Protein AF-A0A8T3NF15-F1 (afdb_monomer_lite)

Structure (mmCIF, N/CA/C/O backbone):
data_AF-A0A8T3NF15-F1
#
_entry.id   AF-A0A8T3NF15-F1
#
loop_
_atom_site.group_PDB
_atom_site.id
_atom_site.type_symbol
_atom_site.label_atom_id
_atom_site.label_alt_id
_atom_site.label_comp_id
_atom_site.label_asym_id
_atom_site.label_entity_id
_atom_site.label_seq_id
_atom_site.pdbx_PDB_ins_code
_atom_site.Cartn_x
_atom_site.Cartn_y
_atom_site.Cartn_z
_atom_site.occupancy
_atom_site.B_iso_or_equiv
_atom_site.auth_seq_id
_atom_site.auth_comp_id
_atom_site.auth_asym_id
_atom_site.auth_atom_id
_atom_site.pdbx_PDB_model_num
ATOM 1 N N . MET A 1 1 ? 10.351 12.903 -30.801 1.00 42.50 1 MET A N 1
ATOM 2 C CA . MET A 1 1 ? 9.400 12.110 -29.990 1.00 42.50 1 MET A CA 1
ATOM 3 C C . MET A 1 1 ? 10.128 11.439 -28.818 1.00 42.50 1 MET A C 1
ATOM 5 O O . MET A 1 1 ? 10.307 10.235 -28.830 1.00 42.50 1 MET A O 1
ATOM 9 N N . ALA A 1 2 ? 10.597 12.206 -27.824 1.00 45.66 2 ALA A N 1
ATOM 10 C CA . ALA A 1 2 ? 11.408 11.679 -26.705 1.00 45.66 2 ALA A CA 1
ATOM 11 C C . ALA A 1 2 ? 10.818 11.988 -25.311 1.00 45.66 2 ALA A C 1
ATOM 13 O O . ALA A 1 2 ? 11.462 11.749 -24.294 1.00 45.66 2 ALA A O 1
ATOM 14 N N . GLN A 1 3 ? 9.600 12.537 -25.260 1.00 44.91 3 GLN A N 1
ATOM 15 C CA . GLN A 1 3 ? 9.044 13.148 -24.048 1.00 44.91 3 GLN A CA 1
ATOM 16 C C . GLN A 1 3 ? 7.978 12.290 -23.346 1.00 44.91 3 GLN A C 1
ATOM 18 O O . GLN A 1 3 ? 7.719 12.510 -22.172 1.00 44.91 3 GLN A O 1
ATOM 23 N N . VAL A 1 4 ? 7.432 11.267 -24.016 1.00 46.75 4 VAL A N 1
ATOM 24 C CA . VAL A 1 4 ? 6.391 10.379 -23.453 1.00 46.75 4 VAL A CA 1
ATOM 25 C C . VAL A 1 4 ? 6.987 9.246 -22.602 1.00 46.75 4 VAL A C 1
ATOM 27 O O . VAL A 1 4 ? 6.379 8.809 -21.640 1.00 46.75 4 VAL A O 1
ATOM 30 N N . VAL A 1 5 ? 8.216 8.797 -22.883 1.00 49.16 5 VAL A N 1
ATOM 31 C CA . VAL A 1 5 ? 8.829 7.672 -22.143 1.00 49.16 5 VAL A CA 1
ATOM 32 C C . VAL A 1 5 ? 9.295 8.087 -20.739 1.00 49.16 5 VAL A C 1
ATOM 34 O O . VAL A 1 5 ? 9.206 7.294 -19.804 1.00 49.16 5 VAL A O 1
ATOM 37 N N . ARG A 1 6 ? 9.745 9.340 -20.560 1.00 49.69 6 ARG A N 1
ATOM 38 C CA . ARG A 1 6 ? 10.246 9.837 -19.264 1.00 49.69 6 ARG A CA 1
ATOM 39 C C . ARG A 1 6 ? 9.152 10.023 -18.212 1.00 49.69 6 ARG A C 1
ATOM 41 O O . ARG A 1 6 ? 9.462 9.873 -17.035 1.00 49.69 6 ARG A O 1
ATOM 48 N N . SER A 1 7 ? 7.913 10.329 -18.609 1.00 56.34 7 SER A N 1
ATOM 49 C CA . SER A 1 7 ? 6.811 10.470 -17.648 1.00 56.34 7 SER A CA 1
ATOM 50 C C . SER A 1 7 ? 6.453 9.129 -17.008 1.00 56.34 7 SER A C 1
ATOM 52 O O . SER A 1 7 ? 6.223 9.086 -15.809 1.00 56.34 7 SER A O 1
ATOM 54 N N . THR A 1 8 ? 6.527 8.029 -17.765 1.00 78.12 8 THR A N 1
ATOM 55 C CA . THR A 1 8 ? 6.182 6.684 -17.276 1.00 78.12 8 THR A CA 1
ATOM 56 C C . THR A 1 8 ? 7.125 6.184 -16.185 1.00 78.12 8 THR A C 1
ATOM 58 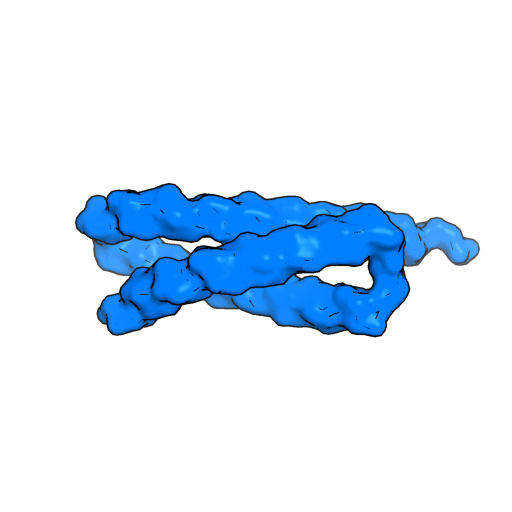O O . THR A 1 8 ? 6.667 5.665 -15.179 1.00 78.12 8 THR A O 1
ATOM 61 N N . ALA A 1 9 ? 8.444 6.341 -16.340 1.00 85.00 9 ALA A N 1
ATOM 62 C CA . ALA A 1 9 ? 9.393 5.793 -15.364 1.00 85.00 9 ALA A CA 1
ATOM 63 C C . ALA A 1 9 ? 9.319 6.512 -14.006 1.00 85.00 9 ALA A C 1
ATOM 65 O O . ALA A 1 9 ? 9.269 5.854 -12.972 1.00 85.00 9 ALA A O 1
ATOM 66 N N . ALA A 1 10 ? 9.252 7.847 -14.018 1.00 88.25 10 ALA A N 1
ATOM 67 C CA . ALA A 1 10 ? 9.115 8.636 -12.795 1.00 88.25 10 ALA A CA 1
ATOM 68 C C . ALA A 1 10 ? 7.756 8.408 -12.114 1.00 88.25 10 ALA A C 1
ATOM 70 O O . ALA A 1 10 ? 7.690 8.343 -10.891 1.00 88.25 10 ALA A O 1
ATOM 71 N N . GLU A 1 11 ? 6.683 8.247 -12.894 1.00 89.44 11 GLU A N 1
ATOM 72 C CA . GLU A 1 11 ? 5.359 7.907 -12.366 1.00 89.44 11 GLU A CA 1
ATOM 73 C C . GLU A 1 11 ? 5.346 6.522 -11.708 1.00 89.44 11 GLU A C 1
ATOM 75 O O . GLU A 1 11 ? 4.771 6.364 -10.636 1.00 89.44 11 GLU A O 1
ATOM 80 N N . ILE A 1 12 ? 6.024 5.535 -12.301 1.00 91.88 12 ILE A N 1
ATOM 81 C CA . ILE A 1 12 ? 6.178 4.197 -11.714 1.00 91.88 12 ILE A CA 1
ATOM 82 C C . ILE A 1 12 ? 6.960 4.265 -10.406 1.00 91.88 12 ILE A C 1
ATOM 84 O O . ILE A 1 12 ? 6.558 3.651 -9.421 1.00 91.88 12 ILE A O 1
ATOM 88 N N . ASP A 1 13 ? 8.065 5.007 -10.380 1.00 94.12 13 ASP A N 1
ATOM 89 C CA . ASP A 1 13 ? 8.876 5.142 -9.171 1.00 94.12 13 ASP A CA 1
ATOM 90 C C . ASP A 1 13 ? 8.110 5.856 -8.055 1.00 94.12 13 ASP A C 1
ATOM 92 O O . ASP A 1 13 ? 8.226 5.455 -6.898 1.00 94.12 13 ASP A O 1
ATOM 96 N N . PHE A 1 14 ? 7.310 6.869 -8.403 1.00 93.62 14 PHE A N 1
ATOM 97 C CA . PHE A 1 14 ? 6.410 7.547 -7.475 1.00 93.62 14 PHE A CA 1
ATOM 98 C C . PHE A 1 14 ? 5.347 6.588 -6.934 1.00 93.62 14 PHE A C 1
ATOM 100 O O . PHE A 1 14 ? 5.232 6.443 -5.723 1.00 93.62 14 PHE A O 1
ATOM 107 N N . LEU A 1 15 ? 4.637 5.875 -7.815 1.00 94.50 15 LEU A N 1
ATOM 108 C CA . LEU A 1 15 ? 3.597 4.920 -7.429 1.00 94.50 15 LEU A CA 1
ATOM 109 C C . LEU A 1 15 ? 4.147 3.807 -6.527 1.00 94.50 15 LEU A C 1
ATOM 111 O O . LEU A 1 15 ? 3.516 3.460 -5.534 1.00 94.50 15 LEU A O 1
ATOM 115 N N . LEU A 1 16 ? 5.329 3.271 -6.849 1.00 95.94 16 LEU A N 1
ATOM 116 C CA . LEU A 1 16 ? 6.008 2.290 -6.006 1.00 95.94 16 LEU A CA 1
ATOM 117 C C . LEU A 1 16 ? 6.331 2.868 -4.629 1.00 95.94 16 LEU A C 1
ATOM 119 O O . LEU A 1 16 ? 6.055 2.203 -3.641 1.00 95.94 16 LEU A O 1
ATOM 123 N N . SER A 1 17 ? 6.904 4.072 -4.552 1.00 96.75 17 SER A N 1
ATOM 124 C CA . SER A 1 17 ? 7.224 4.703 -3.266 1.00 96.75 17 SER A CA 1
ATOM 125 C C . SER A 1 17 ? 5.974 4.949 -2.419 1.00 96.75 17 SER A C 1
ATOM 127 O O . SER A 1 17 ? 5.958 4.544 -1.267 1.00 96.75 17 SER A O 1
ATOM 129 N N . THR A 1 18 ? 4.908 5.505 -3.004 1.00 95.62 18 THR A N 1
ATOM 130 C CA . THR A 1 18 ? 3.631 5.718 -2.304 1.00 95.62 18 THR A CA 1
ATOM 131 C C . THR A 1 18 ? 3.069 4.414 -1.744 1.00 95.62 18 THR A C 1
ATOM 133 O O . THR A 1 18 ? 2.745 4.347 -0.565 1.00 95.62 18 THR A O 1
ATOM 136 N N . LEU A 1 19 ? 3.026 3.352 -2.556 1.00 97.06 19 LEU A N 1
ATOM 137 C CA . LEU A 1 19 ? 2.555 2.045 -2.095 1.00 97.06 19 LEU A CA 1
ATOM 138 C C . LEU A 1 19 ? 3.463 1.445 -1.012 1.00 97.06 19 LEU A C 1
ATOM 140 O O . LEU A 1 19 ? 2.978 0.722 -0.150 1.00 97.06 19 LEU A O 1
ATOM 144 N N . PHE A 1 20 ? 4.770 1.703 -1.041 1.00 97.31 20 PHE A N 1
ATOM 145 C CA . PHE A 1 20 ? 5.667 1.250 0.022 1.00 97.31 20 PHE A CA 1
ATOM 146 C C . PHE A 1 20 ? 5.340 1.905 1.358 1.00 97.31 20 PHE A C 1
ATOM 148 O O . PHE A 1 20 ? 5.185 1.181 2.339 1.00 97.31 20 PHE A O 1
ATOM 155 N N . ASP A 1 21 ? 5.214 3.230 1.371 1.00 95.62 21 ASP A N 1
ATOM 156 C CA . ASP A 1 21 ? 4.921 3.995 2.582 1.00 95.62 21 ASP A CA 1
ATOM 157 C C . ASP A 1 21 ? 3.567 3.548 3.168 1.00 95.62 21 ASP A C 1
ATOM 159 O O . ASP A 1 21 ? 3.498 3.084 4.305 1.00 95.62 21 ASP A O 1
ATOM 163 N N . GLU A 1 22 ? 2.517 3.516 2.338 1.00 95.44 22 GLU A N 1
ATOM 164 C CA . GLU A 1 22 ? 1.167 3.091 2.741 1.00 95.44 22 GLU A CA 1
ATOM 165 C C . GLU A 1 22 ? 1.138 1.670 3.329 1.00 95.44 22 GLU A C 1
ATOM 167 O O . GLU A 1 22 ? 0.496 1.419 4.350 1.00 95.44 22 GLU A O 1
ATOM 172 N N . TRP A 1 23 ? 1.828 0.710 2.700 1.00 96.56 23 TRP A N 1
ATOM 173 C CA . TRP A 1 23 ? 1.833 -0.677 3.171 1.00 96.56 23 TRP A CA 1
ATOM 174 C C . TRP A 1 23 ? 2.763 -0.915 4.360 1.00 96.56 23 TRP A C 1
ATOM 176 O O . TRP A 1 23 ? 2.551 -1.887 5.089 1.00 96.56 23 TRP A O 1
ATOM 186 N N . GLN A 1 24 ? 3.785 -0.085 4.563 1.00 95.12 24 GLN A N 1
ATOM 187 C CA . GLN A 1 24 ? 4.679 -0.175 5.715 1.00 95.12 24 GLN A CA 1
ATOM 188 C C . GLN A 1 24 ? 3.979 0.314 6.990 1.00 95.12 24 GLN A C 1
ATOM 190 O O . GLN A 1 24 ? 4.128 -0.308 8.047 1.00 95.12 24 GLN A O 1
ATOM 195 N N . ASP A 1 25 ? 3.138 1.336 6.857 1.00 93.75 25 ASP A N 1
ATOM 196 C CA . ASP A 1 25 ? 2.428 1.965 7.970 1.00 93.75 25 ASP A CA 1
ATOM 197 C C . ASP A 1 25 ? 1.272 1.112 8.515 1.00 93.75 25 ASP A C 1
ATOM 199 O O . ASP A 1 25 ? 0.841 1.312 9.648 1.00 93.75 25 ASP A O 1
ATOM 203 N N . VAL A 1 26 ? 0.810 0.086 7.782 1.00 94.12 26 VAL A N 1
ATOM 204 C CA . VAL A 1 26 ? -0.285 -0.813 8.216 1.00 94.12 26 VAL A CA 1
ATOM 205 C C . VAL A 1 26 ? -0.043 -1.401 9.605 1.00 94.12 26 VAL A C 1
ATOM 207 O O . VAL A 1 26 ? -0.967 -1.495 10.413 1.00 94.12 26 VAL A O 1
ATOM 210 N N . THR A 1 27 ? 1.193 -1.816 9.901 1.00 91.62 27 THR A N 1
ATOM 211 C CA . THR A 1 27 ? 1.503 -2.390 11.217 1.00 91.62 27 THR A CA 1
ATOM 212 C C . THR A 1 27 ? 1.405 -1.331 12.308 1.00 91.62 27 THR A C 1
ATOM 214 O O . THR A 1 27 ? 0.845 -1.607 13.365 1.00 91.62 27 THR A O 1
ATOM 217 N N . GLU A 1 28 ? 1.923 -0.125 12.083 1.00 92.00 28 GLU A N 1
ATOM 218 C CA . GLU A 1 28 ? 1.817 0.968 13.052 1.00 92.00 28 GLU A CA 1
ATOM 219 C C . GLU A 1 28 ? 0.355 1.369 13.269 1.00 92.00 28 GLU A C 1
ATOM 221 O O . GLU A 1 28 ? -0.108 1.431 14.410 1.00 92.00 28 GLU A O 1
ATOM 226 N N . LEU A 1 29 ? -0.401 1.517 12.183 1.00 93.50 29 LEU A N 1
ATOM 227 C CA . LEU A 1 29 ? -1.824 1.806 12.231 1.00 93.50 29 LEU A CA 1
ATOM 228 C C . LEU A 1 29 ? -2.597 0.748 13.021 1.00 93.50 29 LEU A C 1
ATOM 230 O O . LEU A 1 29 ? -3.464 1.095 13.815 1.00 93.50 29 LEU A O 1
ATOM 234 N N . ALA A 1 30 ? -2.266 -0.537 12.878 1.00 94.31 30 ALA A N 1
ATOM 235 C CA . ALA A 1 30 ? -2.907 -1.595 13.655 1.00 94.31 30 ALA A CA 1
ATOM 236 C C . ALA A 1 30 ? -2.715 -1.424 15.174 1.00 94.31 30 ALA A C 1
ATOM 238 O O . ALA A 1 30 ? -3.613 -1.769 15.944 1.00 94.31 30 ALA A O 1
ATOM 239 N N . HIS A 1 31 ? -1.585 -0.859 15.618 1.00 95.19 31 HIS A N 1
ATOM 240 C CA . HIS A 1 31 ? -1.369 -0.535 17.032 1.00 95.19 31 HIS A CA 1
ATOM 241 C C . HIS A 1 31 ? -2.211 0.665 17.483 1.00 95.19 31 HIS A C 1
ATOM 243 O O . HIS A 1 31 ? -2.655 0.701 18.630 1.00 95.19 31 HIS A O 1
ATOM 249 N N . GLN A 1 32 ? -2.442 1.629 16.590 1.00 95.31 32 GLN A N 1
ATOM 250 C CA . GLN A 1 32 ? -3.249 2.826 16.847 1.00 95.31 32 GLN A CA 1
ATOM 251 C C . GLN A 1 32 ? -4.757 2.571 16.666 1.00 95.31 32 GLN A C 1
ATOM 253 O O . GLN A 1 32 ? -5.584 3.283 17.225 1.00 95.31 32 GLN A O 1
ATOM 258 N N . TRP A 1 33 ? -5.149 1.517 15.953 1.00 95.19 33 TRP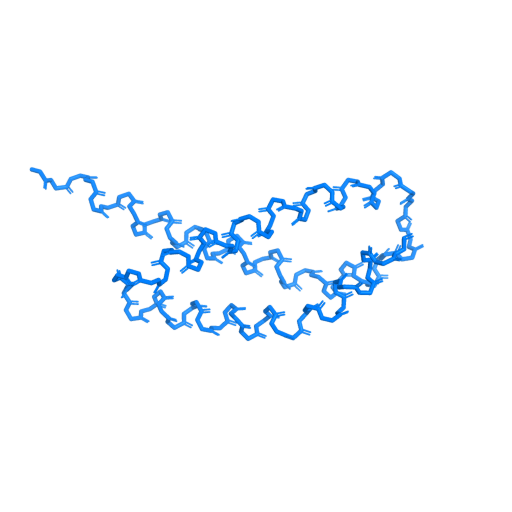 A N 1
ATOM 259 C CA . TRP A 1 33 ? -6.543 1.221 15.615 1.00 95.19 33 TRP A CA 1
ATOM 260 C C . TRP A 1 33 ? -7.521 1.217 16.803 1.00 95.19 33 TRP A C 1
ATOM 262 O O . TRP A 1 33 ? -8.634 1.732 16.665 1.00 95.19 33 TRP A O 1
ATOM 272 N N . PRO A 1 34 ? -7.169 0.681 17.992 1.00 95.75 34 PRO A N 1
ATOM 273 C CA . PRO A 1 34 ? -8.063 0.725 19.148 1.00 95.75 34 PRO A CA 1
ATOM 274 C C . PRO A 1 34 ? -8.308 2.139 19.683 1.00 95.75 34 PRO A C 1
ATOM 276 O O . PRO A 1 34 ? -9.316 2.349 20.354 1.00 95.75 34 PRO A O 1
ATOM 279 N N . THR A 1 35 ? -7.399 3.083 19.420 1.00 96.69 35 THR A N 1
ATOM 280 C CA . THR A 1 35 ? -7.522 4.478 19.860 1.00 96.69 35 THR A CA 1
ATOM 281 C C . THR A 1 35 ? -8.268 5.354 18.865 1.00 96.69 35 THR A C 1
ATOM 283 O O . THR A 1 35 ? -8.721 6.421 19.264 1.00 96.69 35 THR A O 1
ATOM 286 N N . LEU A 1 36 ? -8.411 4.901 17.616 1.00 95.94 36 LEU A N 1
ATOM 287 C CA . LEU A 1 36 ? -9.168 5.615 16.596 1.00 95.94 36 LEU A CA 1
ATOM 288 C C . LEU A 1 36 ? -10.671 5.555 16.878 1.00 95.94 36 LEU A C 1
ATOM 290 O O . LEU A 1 36 ? -11.221 4.499 17.239 1.00 95.94 36 LEU A O 1
ATOM 294 N N . ASP A 1 37 ? -11.337 6.683 16.674 1.00 96.69 37 ASP A N 1
ATOM 295 C CA . ASP A 1 37 ? -12.785 6.776 16.722 1.00 96.69 37 ASP A CA 1
ATOM 296 C C . ASP A 1 37 ? -13.445 6.190 15.458 1.00 96.69 37 ASP A C 1
ATOM 298 O O . ASP A 1 37 ? -12.799 5.604 14.586 1.00 96.69 37 ASP A O 1
ATOM 302 N N . ALA A 1 38 ? -14.776 6.235 15.403 1.00 94.88 38 ALA A N 1
ATOM 303 C CA . ALA A 1 38 ? -15.518 5.658 14.286 1.00 94.88 38 ALA A CA 1
ATOM 304 C C . ALA A 1 38 ? -15.327 6.438 12.975 1.00 94.88 38 ALA A C 1
ATOM 306 O O . ALA A 1 38 ? -15.293 5.812 11.920 1.00 94.88 38 ALA A O 1
ATOM 307 N N . ALA A 1 39 ? -15.191 7.766 13.043 1.00 95.94 39 ALA A N 1
ATOM 308 C CA . ALA A 1 39 ? -15.007 8.605 11.864 1.00 95.94 39 ALA A CA 1
ATOM 309 C C . ALA A 1 39 ? -13.607 8.398 11.277 1.00 95.94 39 ALA A C 1
ATOM 311 O O . ALA A 1 39 ? -13.475 8.177 10.081 1.00 95.94 39 ALA A O 1
ATOM 312 N N . GLU A 1 40 ? -12.578 8.338 12.124 1.00 95.94 40 GLU A N 1
ATOM 313 C CA . GLU A 1 40 ? -11.202 8.052 11.701 1.00 95.94 40 GLU A CA 1
ATOM 314 C C . GLU A 1 40 ? -11.076 6.667 11.041 1.00 95.94 40 GLU A C 1
ATOM 316 O O . GLU A 1 40 ? -10.341 6.491 10.068 1.00 95.94 40 GLU A O 1
ATOM 321 N N . LYS A 1 41 ? -11.815 5.666 11.539 1.00 95.00 41 LYS A N 1
ATOM 322 C CA . LYS A 1 41 ? -11.858 4.328 10.924 1.00 95.00 41 LYS A CA 1
ATOM 323 C C . LYS A 1 41 ? -12.584 4.325 9.583 1.00 95.00 41 LYS A C 1
ATOM 325 O O . LYS A 1 41 ? -12.154 3.610 8.681 1.00 95.00 41 LYS A O 1
ATOM 330 N N . GLU A 1 42 ? -13.667 5.089 9.452 1.00 94.19 42 GLU A N 1
ATOM 331 C CA . GLU A 1 42 ? -14.390 5.251 8.186 1.00 94.19 42 GLU A CA 1
ATOM 332 C C . GLU A 1 42 ? -13.511 5.952 7.142 1.00 94.19 42 GLU A C 1
ATOM 334 O O . GLU A 1 42 ? -13.365 5.445 6.028 1.00 94.19 42 GLU A O 1
ATOM 339 N N . ASP A 1 43 ? -12.846 7.043 7.528 1.00 94.56 43 ASP A N 1
ATOM 340 C CA . ASP A 1 43 ? -11.888 7.754 6.680 1.00 94.56 43 ASP A CA 1
ATOM 341 C C . ASP A 1 43 ? -10.772 6.812 6.213 1.00 94.56 43 ASP A C 1
ATOM 343 O O . ASP A 1 43 ? -10.491 6.731 5.016 1.00 9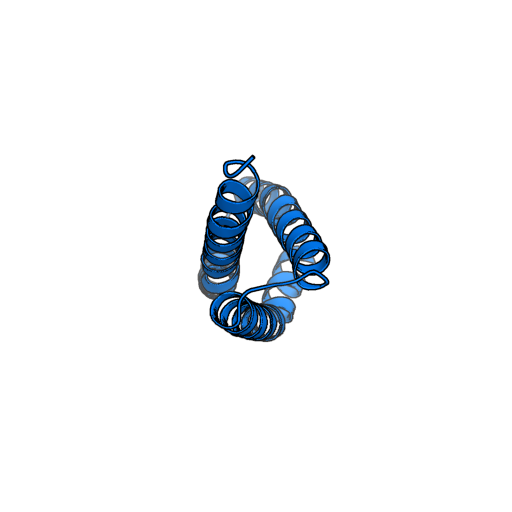4.56 43 ASP A O 1
ATOM 347 N N . PHE A 1 44 ? -10.212 5.999 7.116 1.00 93.94 44 PHE A N 1
ATOM 348 C CA . PHE A 1 44 ? -9.227 4.989 6.733 1.00 93.94 44 PHE A CA 1
ATOM 349 C C . PHE A 1 44 ? -9.775 3.978 5.716 1.00 93.94 44 PHE A C 1
ATOM 351 O O . PHE A 1 44 ? -9.087 3.648 4.752 1.00 93.94 44 PHE A O 1
ATOM 358 N N . GLN A 1 45 ? -10.997 3.464 5.894 1.00 92.88 45 GLN A N 1
ATOM 359 C CA . GLN A 1 45 ? -11.592 2.512 4.945 1.00 92.88 45 GLN A CA 1
ATOM 360 C C . GLN A 1 45 ? -11.743 3.125 3.542 1.00 92.88 45 GLN A C 1
ATOM 362 O O . GLN A 1 45 ? -11.476 2.461 2.531 1.00 92.88 45 GLN A O 1
ATOM 367 N N . LEU A 1 46 ? -12.140 4.399 3.473 1.00 92.62 46 LEU A N 1
ATOM 368 C CA . LEU A 1 46 ? -12.258 5.144 2.221 1.00 92.62 46 LEU A CA 1
ATOM 369 C C . LEU A 1 46 ? -10.889 5.354 1.567 1.00 92.62 46 LEU A C 1
ATOM 371 O O . LEU A 1 46 ? -10.717 5.046 0.385 1.00 92.62 46 LEU A O 1
ATOM 375 N N . GLU A 1 47 ? -9.902 5.820 2.330 1.00 92.12 47 GLU A N 1
ATOM 376 C CA . GLU A 1 47 ? -8.541 6.032 1.835 1.00 92.12 47 GLU A CA 1
ATOM 377 C C . GLU A 1 47 ? -7.891 4.724 1.376 1.00 92.12 47 GLU A C 1
ATOM 379 O O . GLU A 1 47 ? -7.270 4.678 0.311 1.00 92.12 47 GLU A O 1
ATOM 384 N N . TRP A 1 48 ? -8.102 3.631 2.112 1.00 94.19 48 TRP A N 1
ATOM 385 C CA . TRP A 1 48 ? -7.522 2.334 1.780 1.00 94.19 48 TRP A CA 1
ATOM 386 C C . TRP A 1 48 ? -8.044 1.764 0.457 1.00 94.19 48 TRP A C 1
ATOM 388 O O . TRP A 1 48 ? -7.32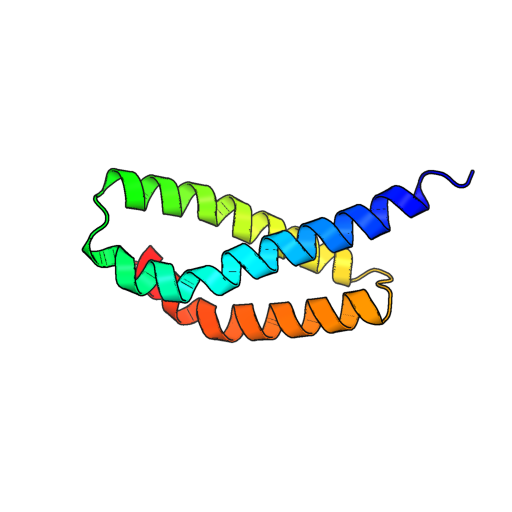4 1.065 -0.261 1.00 94.19 48 TRP A O 1
ATOM 398 N N . THR A 1 49 ? -9.278 2.101 0.078 1.00 93.50 49 THR A N 1
ATOM 399 C CA . THR A 1 49 ? -9.821 1.731 -1.237 1.00 93.50 49 THR A CA 1
ATOM 400 C C . THR A 1 49 ? -8.958 2.305 -2.366 1.00 93.50 49 THR A C 1
ATOM 402 O O . THR A 1 49 ? -8.644 1.597 -3.325 1.00 93.50 49 THR A O 1
ATOM 405 N N . LEU A 1 50 ? -8.475 3.544 -2.220 1.00 92.56 50 LEU A N 1
ATOM 406 C CA . LEU A 1 50 ? -7.568 4.167 -3.188 1.00 92.56 50 LEU A CA 1
ATOM 407 C C . LEU A 1 50 ? -6.205 3.461 -3.227 1.00 92.56 50 L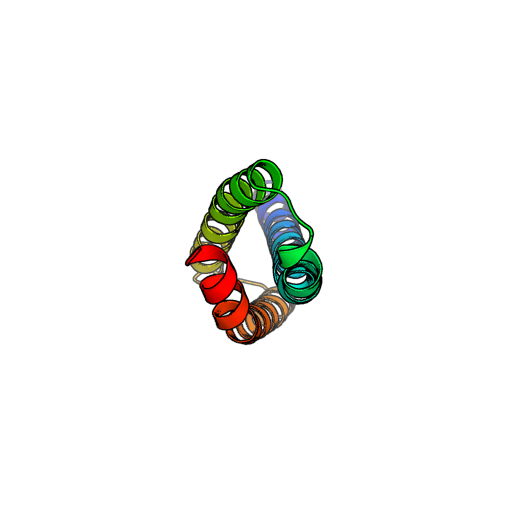EU A C 1
ATOM 409 O O . LEU A 1 50 ? -5.619 3.311 -4.302 1.00 92.56 50 LEU A O 1
ATOM 413 N N . THR A 1 51 ? -5.703 2.998 -2.082 1.00 94.31 51 THR A N 1
ATOM 414 C CA . THR A 1 51 ? -4.463 2.210 -1.991 1.00 94.31 51 THR A CA 1
ATOM 415 C C . THR A 1 51 ? -4.571 0.886 -2.756 1.00 94.31 51 THR A C 1
ATOM 417 O O . THR A 1 51 ? -3.662 0.528 -3.511 1.00 94.31 51 THR A O 1
ATOM 420 N N . GLU A 1 52 ? -5.690 0.163 -2.642 1.00 94.56 52 GLU A N 1
ATOM 421 C CA . GLU A 1 52 ? -5.912 -1.067 -3.421 1.00 94.56 52 GLU A CA 1
ATOM 422 C C . GLU A 1 52 ? -6.050 -0.776 -4.927 1.00 94.56 52 GLU A C 1
ATOM 424 O O . GLU A 1 52 ? -5.473 -1.500 -5.744 1.00 94.56 52 GLU A O 1
ATOM 429 N N . GLU A 1 53 ? -6.721 0.312 -5.322 1.00 94.94 53 GLU A N 1
ATOM 430 C CA . GLU A 1 53 ? -6.778 0.747 -6.727 1.00 94.94 53 GLU A CA 1
ATOM 431 C C . GLU A 1 53 ? -5.382 1.061 -7.291 1.00 94.94 53 GLU A C 1
ATOM 433 O O . GLU A 1 53 ? -5.042 0.651 -8.407 1.00 94.94 53 GLU A O 1
ATOM 438 N N . ARG A 1 54 ? -4.534 1.747 -6.511 1.00 94.69 54 ARG A N 1
ATOM 439 C CA . ARG A 1 54 ? -3.127 2.010 -6.857 1.00 94.69 54 ARG A CA 1
ATOM 440 C C . ARG A 1 54 ? -2.336 0.712 -7.009 1.00 94.69 54 ARG A C 1
ATOM 442 O O . ARG A 1 54 ? -1.561 0.586 -7.962 1.00 94.69 54 ARG A O 1
ATOM 449 N N . LEU A 1 55 ? -2.538 -0.260 -6.119 1.00 95.75 55 LEU A N 1
ATOM 450 C CA . LEU A 1 55 ? -1.869 -1.560 -6.184 1.00 95.75 55 LEU A CA 1
ATOM 451 C C . LEU A 1 55 ? -2.288 -2.353 -7.429 1.00 95.75 55 LEU A C 1
ATOM 453 O O . LEU A 1 55 ? -1.432 -2.934 -8.103 1.00 95.75 55 LEU A O 1
ATOM 457 N N . GLU A 1 56 ? -3.576 -2.355 -7.770 1.00 94.50 56 GLU A N 1
ATOM 458 C CA . GLU A 1 56 ? -4.077 -3.021 -8.974 1.00 94.50 56 GLU A CA 1
ATOM 459 C C . GLU A 1 56 ? -3.559 -2.339 -10.245 1.00 94.50 56 GLU A C 1
ATOM 461 O O . GLU A 1 56 ? -3.061 -3.002 -11.160 1.00 94.50 56 GLU A O 1
ATOM 466 N N . ARG A 1 57 ? -3.532 -1.002 -10.268 1.00 92.44 57 ARG A N 1
ATOM 467 C CA . ARG A 1 57 ? -2.873 -0.246 -11.338 1.00 92.44 57 ARG A CA 1
ATOM 468 C C . ARG A 1 57 ? -1.399 -0.639 -11.476 1.00 92.44 57 ARG A C 1
ATOM 470 O O . ARG A 1 57 ? -0.930 -0.866 -12.592 1.00 92.44 57 ARG A O 1
ATOM 477 N N . MET A 1 58 ? -0.673 -0.763 -10.364 1.00 93.69 58 MET A N 1
ATOM 478 C CA . MET A 1 58 ? 0.733 -1.172 -10.372 1.00 93.69 58 MET A CA 1
ATOM 479 C C . MET A 1 58 ? 0.915 -2.609 -10.883 1.00 93.69 58 MET A C 1
ATOM 481 O O . MET A 1 58 ? 1.870 -2.871 -11.611 1.00 93.69 58 MET A O 1
ATOM 485 N N . ARG A 1 59 ? -0.002 -3.540 -10.579 1.00 93.50 59 ARG A N 1
ATOM 486 C CA . ARG A 1 59 ? -0.008 -4.898 -11.165 1.00 93.50 59 ARG A CA 1
ATOM 487 C C . ARG A 1 59 ? -0.179 -4.862 -12.680 1.00 93.50 59 ARG A C 1
ATOM 489 O O . ARG A 1 59 ? 0.576 -5.528 -13.388 1.00 93.50 59 ARG A O 1
ATOM 496 N N . GLY A 1 60 ? -1.107 -4.042 -13.175 1.00 90.00 60 GLY A N 1
ATOM 497 C CA . GLY A 1 60 ? -1.284 -3.815 -14.609 1.00 90.00 60 GLY A CA 1
ATOM 498 C C . GLY A 1 60 ? -0.004 -3.297 -15.269 1.00 90.00 60 GLY A C 1
ATOM 499 O O . GLY A 1 60 ? 0.435 -3.831 -16.284 1.00 90.00 60 GLY A O 1
ATOM 500 N N . ILE A 1 61 ? 0.661 -2.323 -14.648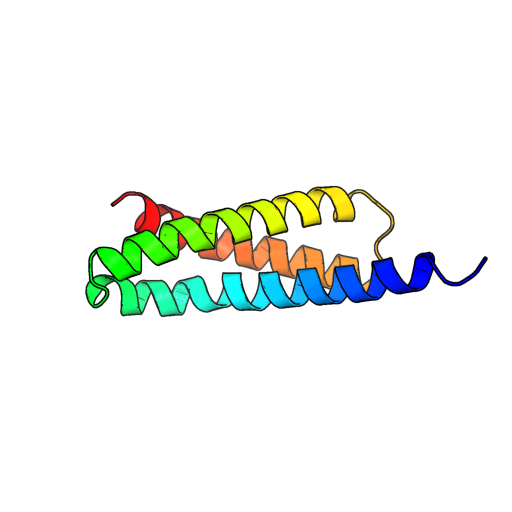 1.00 89.44 61 ILE A N 1
ATOM 501 C CA . ILE A 1 61 ? 1.935 -1.779 -15.133 1.00 89.44 61 ILE A CA 1
ATOM 502 C C . ILE A 1 61 ? 3.061 -2.818 -15.069 1.00 89.44 61 ILE A C 1
ATOM 504 O O . ILE A 1 61 ? 3.861 -2.909 -15.994 1.00 89.44 61 ILE A O 1
ATOM 508 N N . ALA A 1 62 ? 3.138 -3.621 -14.007 1.00 87.56 62 ALA A N 1
ATOM 509 C CA . ALA A 1 62 ? 4.196 -4.615 -13.825 1.00 87.56 62 ALA A CA 1
ATOM 510 C C . ALA A 1 62 ? 4.159 -5.755 -14.859 1.00 87.56 62 ALA A C 1
ATOM 512 O O . ALA A 1 62 ? 5.159 -6.460 -15.034 1.00 87.56 62 ALA A O 1
ATOM 513 N N . SER A 1 63 ? 3.025 -5.921 -15.549 1.00 85.12 63 SER A N 1
ATOM 514 C CA . SER A 1 63 ? 2.895 -6.804 -16.714 1.00 85.12 63 SER A CA 1
ATOM 515 C C . SER A 1 63 ? 3.607 -6.272 -17.970 1.00 85.12 63 SER A C 1
ATOM 517 O O . SER A 1 63 ? 3.838 -7.033 -18.907 1.00 85.12 63 SER A O 1
ATOM 519 N N . LEU A 1 64 ? 3.991 -4.991 -17.974 1.00 82.88 64 LEU A N 1
ATOM 520 C CA . LEU A 1 64 ? 4.773 -4.331 -19.019 1.00 82.88 64 LEU A CA 1
ATOM 521 C C . LEU A 1 64 ? 6.286 -4.385 -18.707 1.00 82.88 64 LEU A C 1
ATOM 523 O O . LEU A 1 64 ? 6.740 -5.000 -17.735 1.00 82.88 64 LEU A O 1
ATOM 527 N N . ASP A 1 65 ? 7.085 -3.709 -19.536 1.00 85.25 65 ASP A N 1
ATOM 528 C CA . ASP A 1 65 ? 8.534 -3.597 -19.354 1.00 85.25 65 ASP A CA 1
ATOM 529 C C . ASP A 1 65 ? 8.900 -2.623 -18.223 1.00 85.25 65 ASP A C 1
ATOM 531 O O . ASP A 1 65 ? 9.065 -1.418 -18.415 1.00 85.25 65 ASP A O 1
ATOM 535 N N . LEU A 1 66 ? 9.069 -3.176 -17.021 1.00 90.75 66 LEU A N 1
ATOM 536 C CA . LEU A 1 66 ? 9.766 -2.523 -15.914 1.00 90.75 66 LEU A CA 1
ATOM 537 C C . LEU A 1 66 ? 11.284 -2.597 -16.097 1.00 90.75 66 LEU A C 1
ATOM 539 O O . LEU A 1 66 ? 11.825 -3.619 -16.530 1.00 90.75 66 LEU A O 1
ATOM 543 N N . THR A 1 67 ? 11.994 -1.564 -15.640 1.00 93.19 67 THR A N 1
ATOM 544 C CA . THR A 1 67 ? 13.448 -1.667 -15.445 1.00 93.19 67 THR A CA 1
ATOM 545 C C . THR A 1 67 ? 13.781 -2.723 -14.383 1.00 93.19 67 THR A C 1
ATOM 547 O O . THR A 1 67 ? 12.952 -3.056 -13.533 1.00 93.19 67 THR A O 1
ATOM 550 N N . ALA A 1 68 ? 15.015 -3.238 -14.381 1.00 93.31 68 ALA A N 1
ATOM 551 C CA . ALA A 1 68 ? 15.451 -4.220 -13.382 1.00 93.31 68 ALA A CA 1
ATOM 552 C C . ALA A 1 68 ? 15.274 -3.708 -11.938 1.00 93.31 68 ALA A C 1
ATOM 554 O O . ALA A 1 68 ? 14.799 -4.447 -11.077 1.00 93.31 68 ALA A O 1
ATOM 555 N N . THR A 1 69 ? 15.580 -2.429 -11.693 1.00 94.56 69 THR A N 1
ATOM 556 C CA . THR A 1 69 ? 15.409 -1.783 -10.383 1.00 94.56 69 THR A CA 1
ATOM 557 C C . THR A 1 69 ? 13.939 -1.690 -9.981 1.00 94.56 69 THR A C 1
ATOM 559 O O . THR A 1 69 ? 13.584 -2.066 -8.867 1.00 94.56 69 THR A O 1
ATOM 562 N N . GLN A 1 70 ? 13.062 -1.251 -10.887 1.00 94.44 70 GLN A N 1
ATOM 563 C CA . GLN A 1 70 ? 11.620 -1.171 -10.619 1.00 94.44 70 GLN A CA 1
ATOM 564 C C . GLN A 1 70 ? 11.013 -2.546 -10.370 1.00 94.44 70 GLN A C 1
ATOM 566 O O . GLN A 1 70 ? 10.201 -2.707 -9.465 1.00 94.44 70 GLN A O 1
ATOM 571 N N . ARG A 1 71 ? 11.442 -3.558 -11.129 1.00 95.50 71 ARG A N 1
ATOM 572 C CA . ARG A 1 71 ? 11.004 -4.940 -10.932 1.00 95.50 71 ARG A CA 1
ATOM 573 C C . ARG A 1 71 ? 11.433 -5.475 -9.567 1.00 95.50 71 ARG A C 1
ATOM 575 O O . ARG A 1 71 ? 10.625 -6.114 -8.902 1.00 95.50 71 ARG A O 1
ATOM 582 N N . ALA A 1 72 ? 12.663 -5.198 -9.134 1.00 96.19 72 ALA A N 1
ATOM 583 C CA . ALA A 1 72 ? 13.134 -5.585 -7.805 1.00 96.19 72 ALA A CA 1
ATOM 584 C C . ALA A 1 72 ? 12.298 -4.926 -6.694 1.00 96.19 72 ALA A C 1
ATOM 586 O O . ALA A 1 72 ? 11.766 -5.636 -5.841 1.00 96.19 72 ALA A O 1
ATOM 587 N N . ARG A 1 73 ? 12.089 -3.603 -6.770 1.00 96.94 73 ARG A N 1
ATOM 588 C CA . ARG A 1 73 ? 11.236 -2.855 -5.829 1.00 96.94 73 ARG A CA 1
ATOM 589 C C . ARG A 1 73 ? 9.796 -3.366 -5.824 1.00 96.94 73 ARG A C 1
ATOM 591 O O . ARG A 1 73 ? 9.202 -3.531 -4.768 1.00 96.94 73 ARG A O 1
ATOM 598 N N . TYR A 1 74 ? 9.233 -3.674 -6.989 1.00 96.62 74 TYR A N 1
ATOM 599 C CA . TYR A 1 74 ? 7.892 -4.245 -7.087 1.00 96.62 74 TYR A CA 1
ATOM 600 C C . TYR A 1 74 ? 7.794 -5.623 -6.411 1.00 96.62 74 TYR A C 1
ATOM 602 O O . TYR A 1 74 ? 6.845 -5.891 -5.679 1.00 96.62 74 TYR A O 1
ATOM 610 N N . CYS A 1 75 ? 8.793 -6.493 -6.588 1.00 97.06 75 CYS A N 1
ATOM 611 C CA . CYS A 1 75 ? 8.847 -7.776 -5.885 1.00 97.06 75 CYS A CA 1
ATOM 612 C C . CYS A 1 75 ? 8.948 -7.608 -4.360 1.00 97.06 75 CYS A C 1
ATOM 614 O O . CYS A 1 75 ? 8.382 -8.410 -3.618 1.00 97.06 75 CYS A O 1
ATOM 616 N N . GLU A 1 76 ? 9.675 -6.599 -3.883 1.00 97.75 76 GLU A N 1
ATOM 617 C CA . GLU A 1 76 ? 9.737 -6.246 -2.460 1.00 97.75 76 GLU A CA 1
ATOM 618 C C . GLU A 1 76 ? 8.387 -5.734 -1.945 1.00 97.75 76 GLU A C 1
ATOM 620 O O . GLU A 1 76 ? 7.923 -6.213 -0.911 1.00 97.75 76 GLU A O 1
ATOM 625 N N . LEU A 1 77 ? 7.706 -4.871 -2.706 1.00 97.44 77 LEU A N 1
ATOM 626 C CA . LEU A 1 77 ? 6.356 -4.409 -2.387 1.00 97.44 77 LEU A CA 1
ATOM 627 C C . LEU A 1 77 ? 5.390 -5.591 -2.251 1.00 97.44 77 LEU A C 1
ATOM 629 O O . LEU A 1 77 ? 4.655 -5.671 -1.276 1.00 97.44 77 LEU A O 1
ATOM 633 N N . LEU A 1 78 ? 5.417 -6.559 -3.173 1.00 97.44 78 LEU A N 1
ATOM 634 C CA . LEU A 1 78 ? 4.552 -7.742 -3.082 1.00 97.44 78 LEU A CA 1
ATOM 635 C C . LEU A 1 78 ? 4.804 -8.574 -1.817 1.00 97.44 78 LEU A C 1
ATOM 637 O O . LEU A 1 78 ? 3.860 -9.138 -1.262 1.00 97.44 78 LEU A O 1
ATOM 641 N N . LYS A 1 79 ? 6.053 -8.649 -1.342 1.00 97.56 79 LYS A N 1
ATOM 642 C CA . LYS A 1 79 ? 6.369 -9.312 -0.068 1.00 97.56 79 LYS A CA 1
ATOM 643 C C . LYS A 1 79 ? 5.790 -8.537 1.111 1.00 97.56 79 LYS A C 1
ATOM 645 O O . LYS A 1 79 ? 5.202 -9.160 1.988 1.00 97.56 79 LYS A O 1
ATOM 650 N N . LEU A 1 80 ? 5.926 -7.212 1.111 1.00 97.12 80 LEU A N 1
ATOM 651 C CA . LEU A 1 80 ? 5.369 -6.340 2.146 1.00 97.12 80 LEU A CA 1
ATOM 652 C C . LEU A 1 80 ? 3.838 -6.445 2.197 1.00 97.12 80 LEU A C 1
ATOM 654 O O . LEU A 1 80 ? 3.268 -6.687 3.257 1.00 97.12 80 LEU A O 1
ATOM 658 N N . VAL A 1 81 ? 3.181 -6.385 1.035 1.00 97.19 81 VAL A N 1
ATOM 659 C CA . VAL A 1 81 ? 1.734 -6.604 0.890 1.00 97.19 81 VAL A CA 1
ATOM 660 C C . VAL A 1 81 ? 1.340 -7.958 1.471 1.00 97.19 81 VAL A C 1
ATOM 662 O O . VAL A 1 81 ? 0.417 -8.037 2.273 1.00 97.19 81 VAL A O 1
ATOM 665 N N . ALA A 1 82 ? 2.039 -9.036 1.107 1.00 96.94 82 ALA A N 1
ATOM 666 C CA . ALA A 1 82 ? 1.727 -10.371 1.614 1.00 96.94 82 ALA A CA 1
ATOM 667 C C . ALA A 1 82 ? 1.889 -10.484 3.141 1.00 96.94 82 ALA A C 1
ATOM 669 O O . ALA A 1 82 ? 1.122 -11.201 3.780 1.00 96.94 82 ALA A O 1
ATOM 670 N N . GLN A 1 83 ? 2.860 -9.776 3.724 1.00 96.81 83 GLN A N 1
ATOM 671 C CA . GLN A 1 83 ? 3.092 -9.749 5.170 1.00 96.81 83 GLN A CA 1
ATOM 672 C C . GLN A 1 83 ? 2.002 -8.971 5.920 1.00 96.81 83 GLN A C 1
ATOM 674 O O . GLN A 1 83 ? 1.523 -9.444 6.948 1.00 96.81 83 GLN A O 1
ATOM 679 N N . ASN A 1 84 ? 1.585 -7.814 5.400 1.00 96.50 84 ASN A N 1
ATOM 680 C CA . ASN A 1 84 ? 0.659 -6.905 6.083 1.00 96.50 84 ASN A CA 1
ATOM 681 C C . ASN A 1 84 ? -0.821 -7.136 5.741 1.00 96.50 84 ASN A C 1
ATOM 683 O O . ASN A 1 84 ? -1.697 -6.719 6.496 1.00 96.50 84 ASN A O 1
ATOM 687 N N . ARG A 1 85 ? -1.135 -7.838 4.645 1.00 95.50 85 ARG A N 1
ATOM 688 C CA . ARG A 1 85 ? -2.521 -8.096 4.216 1.00 95.50 85 ARG A CA 1
ATOM 689 C C . ARG A 1 85 ? -3.394 -8.769 5.285 1.00 95.50 85 ARG A C 1
ATOM 691 O O . ARG A 1 85 ? -4.511 -8.299 5.470 1.00 95.50 85 ARG A O 1
ATOM 698 N N . PRO A 1 86 ? -2.932 -9.784 6.041 1.00 96.12 86 PRO A N 1
ATOM 699 C CA . PRO A 1 86 ? -3.747 -10.369 7.108 1.00 96.12 86 PRO A CA 1
ATOM 700 C C . PRO A 1 86 ? -4.094 -9.374 8.223 1.00 96.12 86 PRO A C 1
ATOM 702 O O . PRO A 1 86 ? -5.196 -9.421 8.767 1.00 96.12 86 PRO A O 1
ATOM 705 N N . VAL A 1 87 ? -3.162 -8.472 8.554 1.00 94.81 87 VAL A N 1
ATOM 706 C CA . VAL A 1 87 ? -3.372 -7.422 9.560 1.00 94.81 87 VAL A CA 1
ATOM 707 C C . VAL A 1 87 ? -4.441 -6.461 9.063 1.00 94.81 87 VAL A C 1
ATOM 709 O O . VAL A 1 87 ? -5.456 -6.291 9.729 1.00 94.81 87 VAL A O 1
ATOM 712 N N . LEU A 1 88 ? -4.275 -5.925 7.857 1.00 94.62 88 LEU A N 1
ATOM 713 C CA . LEU A 1 88 ? -5.261 -5.056 7.224 1.00 94.62 88 LEU A CA 1
ATOM 714 C C . LEU A 1 88 ? -6.654 -5.703 7.164 1.00 94.62 88 LEU A C 1
ATOM 716 O O . LEU A 1 88 ? -7.638 -5.090 7.569 1.00 94.62 88 LEU A O 1
ATOM 720 N N . GLU A 1 89 ? -6.753 -6.947 6.690 1.00 93.88 89 GLU A N 1
ATOM 721 C CA . GLU A 1 89 ? -8.032 -7.658 6.611 1.00 93.88 89 GLU A CA 1
ATOM 722 C C . GLU A 1 89 ? -8.709 -7.784 7.981 1.00 93.88 89 GLU A C 1
ATOM 724 O O . GLU A 1 89 ? -9.934 -7.795 8.056 1.00 93.88 89 GLU A O 1
ATOM 729 N N . SER A 1 90 ? -7.937 -7.878 9.069 1.00 92.56 90 SER A N 1
ATOM 730 C CA . SER A 1 90 ? -8.493 -7.876 10.424 1.00 92.56 90 SER A CA 1
ATOM 731 C C . SER A 1 90 ? -9.054 -6.512 10.839 1.00 92.56 90 SER A C 1
ATOM 733 O O . SER A 1 90 ? -10.075 -6.476 11.521 1.00 92.56 90 SER A O 1
ATOM 735 N N . LEU A 1 91 ? -8.443 -5.409 10.386 1.00 91.31 91 LEU A N 1
ATOM 736 C CA . LEU A 1 91 ? -8.903 -4.045 10.675 1.00 91.31 91 LEU A CA 1
ATOM 737 C C . LEU A 1 91 ? -10.203 -3.724 9.924 1.00 91.31 91 LEU A C 1
ATOM 739 O O . LEU A 1 91 ? -11.110 -3.122 10.489 1.00 91.31 91 LEU A O 1
ATOM 743 N N . LEU A 1 92 ? -10.311 -4.182 8.672 1.00 88.56 92 LEU A N 1
ATOM 744 C CA . LEU A 1 92 ? -11.444 -3.911 7.777 1.00 88.56 92 LEU A CA 1
ATOM 745 C C . LEU A 1 92 ? -12.675 -4.811 8.006 1.00 88.56 92 LEU A C 1
ATOM 747 O O . LEU A 1 92 ? -13.708 -4.601 7.377 1.00 88.56 92 LEU A O 1
ATOM 751 N N . ARG A 1 93 ? -12.581 -5.846 8.852 1.00 83.50 93 ARG A N 1
ATOM 752 C CA . ARG A 1 93 ? -13.705 -6.756 9.171 1.00 83.50 93 ARG A CA 1
ATOM 753 C C . ARG A 1 93 ? -14.643 -6.232 10.263 1.00 83.50 93 ARG A C 1
ATOM 755 O O . ARG A 1 93 ? -15.620 -6.916 10.573 1.00 83.50 93 ARG A O 1
ATOM 762 N N . VAL A 1 94 ? -14.300 -5.100 10.875 1.00 57.06 94 VAL A N 1
ATOM 763 C CA . VAL A 1 94 ? -15.053 -4.449 11.958 1.00 57.06 94 VAL A CA 1
ATOM 764 C C . VAL A 1 94 ? -16.120 -3.542 11.365 1.00 57.06 94 VAL A C 1
ATOM 766 O O . VAL A 1 94 ? -17.261 -3.614 11.869 1.00 57.06 94 VAL A O 1
#

Foldseek 3Di:
DPPVVVVVQVVLVVLLVVLVVVLVCLVVVLVCLVVDDPVRLVVVVVVVVVSVVSLVVNVVVLVDDDDPVSVVSNVVSVVSCVVRVVSVVVSVVD

Sequence (94 aa):
MAQVVRSTAAEIDFLLSTLFDEWQDVTELAHQWPTLDAAEKEDFQLEWTLTEERLERMRGIASLDLTATQRARYCELLKLVAQNRPVLESLLRV

Radius of gyration: 15.35 Å; chains: 1; bounding box: 31×24×50 Å

pLDDT: mean 89.87, std 13.02, range [42.5, 97.75]

Secondary structure (DSSP, 8-state):
--SHHHHHHHHHHHHHHHHHHHHHHHHHHHHHGGG--HHHHHHHHHHHHHHHHHHHHHHHHHTS---HHHHHHHHHHHHHHHHHHHHHHHHTT-